Protein AF-A0A0U5CN98-F1 (afdb_monomer_lite)

Structure (mmCIF, N/CA/C/O backbone):
data_AF-A0A0U5CN98-F1
#
_entry.id   AF-A0A0U5CN98-F1
#
loop_
_atom_site.group_PDB
_atom_site.id
_atom_site.type_symbol
_atom_site.label_atom_id
_atom_site.label_alt_id
_atom_site.label_comp_id
_atom_site.label_asym_id
_atom_site.label_entity_id
_atom_site.label_seq_id
_atom_site.pdbx_PDB_ins_code
_atom_site.Cartn_x
_atom_site.Cartn_y
_atom_site.Cartn_z
_atom_site.occupancy
_atom_site.B_iso_or_equiv
_atom_site.auth_seq_id
_atom_site.auth_comp_id
_atom_site.auth_asym_id
_atom_site.auth_atom_id
_atom_site.pdbx_PDB_model_num
ATOM 1 N N . MET A 1 1 ? -34.801 -3.078 7.556 1.00 49.59 1 MET A N 1
ATOM 2 C CA . MET A 1 1 ? -33.554 -2.910 6.780 1.00 49.59 1 MET A CA 1
ATOM 3 C C . MET A 1 1 ? -32.486 -2.471 7.773 1.00 49.59 1 MET A C 1
ATOM 5 O O . MET A 1 1 ? -32.667 -1.414 8.360 1.00 49.59 1 MET A O 1
ATOM 9 N N . LYS A 1 2 ? -31.483 -3.303 8.090 1.00 58.47 2 LYS A N 1
ATOM 10 C CA . LYS A 1 2 ? -30.384 -2.890 8.983 1.00 58.47 2 LYS A CA 1
ATOM 11 C C . LYS A 1 2 ? -29.434 -2.003 8.169 1.00 58.47 2 LYS A C 1
ATOM 13 O O . LYS A 1 2 ? -28.915 -2.453 7.153 1.00 58.47 2 LYS A O 1
ATOM 18 N N . THR A 1 3 ? -29.265 -0.749 8.565 1.00 61.72 3 THR A N 1
ATOM 19 C CA . THR A 1 3 ? -28.301 0.181 7.964 1.00 61.72 3 THR A CA 1
ATOM 20 C C . THR A 1 3 ? -26.891 -0.201 8.413 1.00 61.72 3 THR A C 1
ATOM 22 O O . THR A 1 3 ? -26.679 -0.425 9.602 1.00 61.72 3 THR A O 1
ATOM 25 N N . GLN A 1 4 ? -25.942 -0.280 7.479 1.00 70.44 4 GLN A N 1
ATOM 26 C CA . GLN A 1 4 ? -24.521 -0.483 7.776 1.00 70.44 4 GLN A CA 1
ATOM 27 C C . GLN A 1 4 ? -23.767 0.807 7.439 1.00 70.44 4 GLN A C 1
ATOM 29 O O . GLN A 1 4 ? -23.439 1.022 6.271 1.00 70.44 4 GLN A O 1
ATOM 34 N N . PRO A 1 5 ? -23.584 1.730 8.397 1.00 75.94 5 PRO A N 1
ATOM 35 C CA . PRO A 1 5 ? -22.785 2.922 8.154 1.00 75.94 5 PRO A CA 1
ATOM 36 C C . PRO A 1 5 ? -21.325 2.532 7.886 1.00 75.94 5 PRO A C 1
ATOM 38 O O . PRO A 1 5 ? -20.746 1.712 8.602 1.00 75.94 5 PRO A O 1
ATOM 41 N N . GLY A 1 6 ? -20.753 3.123 6.836 1.00 85.69 6 GLY A N 1
ATOM 42 C CA . GLY A 1 6 ? -19.333 3.035 6.513 1.00 85.69 6 GLY A CA 1
ATOM 43 C C . GLY A 1 6 ? -18.610 4.298 6.968 1.00 85.69 6 GLY A C 1
ATOM 44 O O . GLY A 1 6 ? -19.104 5.404 6.744 1.00 85.69 6 GLY A O 1
ATOM 45 N N . LEU A 1 7 ? -17.457 4.130 7.601 1.00 90.56 7 LEU A N 1
ATOM 46 C CA . LEU A 1 7 ? -16.532 5.202 7.942 1.00 90.56 7 LEU A CA 1
ATOM 47 C C . LEU A 1 7 ? -15.253 5.023 7.127 1.00 90.56 7 LEU A C 1
ATOM 49 O O . LEU A 1 7 ? -14.660 3.944 7.153 1.00 90.56 7 LEU A O 1
ATOM 53 N N . ASP A 1 8 ? -14.832 6.084 6.446 1.00 92.00 8 ASP A N 1
ATOM 54 C CA . ASP A 1 8 ? -13.610 6.082 5.647 1.00 92.00 8 ASP A CA 1
ATOM 55 C C . ASP A 1 8 ? -12.458 6.802 6.365 1.00 92.00 8 ASP A C 1
ATOM 57 O O . ASP A 1 8 ? -12.695 7.777 7.082 1.00 92.00 8 ASP A O 1
ATOM 61 N N . ALA A 1 9 ? -11.231 6.317 6.160 1.00 91.31 9 ALA A N 1
ATOM 62 C CA . ALA A 1 9 ? -9.977 6.943 6.591 1.00 91.31 9 ALA A CA 1
ATOM 63 C C . ALA A 1 9 ? -9.916 7.318 8.090 1.00 91.31 9 ALA A C 1
ATOM 65 O O . ALA A 1 9 ? -9.518 8.425 8.462 1.00 91.31 9 ALA A O 1
ATOM 66 N N . LEU A 1 10 ? -10.295 6.394 8.984 1.00 92.25 10 LEU A N 1
ATOM 67 C CA . LEU A 1 10 ? -10.318 6.647 10.434 1.00 92.25 10 LEU A CA 1
ATOM 68 C C . LEU A 1 10 ? -8.954 7.103 10.994 1.00 92.25 10 LEU A C 1
ATOM 70 O O . LEU A 1 10 ? -8.916 7.871 11.960 1.00 92.25 10 LEU A O 1
ATOM 74 N N . ASP A 1 11 ? -7.838 6.662 10.413 1.00 89.56 11 ASP A N 1
ATOM 75 C CA . ASP A 1 11 ? -6.499 7.079 10.834 1.00 89.56 11 ASP A CA 1
ATOM 76 C C . ASP A 1 11 ? -6.243 8.584 10.669 1.00 89.56 11 ASP A C 1
ATOM 78 O O . ASP A 1 11 ? -5.457 9.135 11.443 1.00 89.56 11 ASP A O 1
ATOM 82 N N . GLU A 1 12 ? -6.947 9.263 9.757 1.00 88.50 12 GLU A N 1
ATOM 83 C CA . GLU A 1 12 ? -6.854 10.717 9.551 1.00 88.50 12 GLU A CA 1
ATOM 84 C C . GLU A 1 12 ? -7.570 11.525 10.646 1.00 88.50 12 GLU A C 1
ATOM 86 O O . GLU A 1 12 ? -7.397 12.743 10.759 1.00 88.50 12 GLU A O 1
ATOM 91 N N . CYS A 1 13 ? -8.356 10.859 11.499 1.00 86.88 13 CYS A N 1
ATOM 92 C CA . CYS A 1 13 ? -8.981 11.500 12.645 1.00 86.88 13 CYS A CA 1
ATOM 93 C C . CYS A 1 13 ? -7.909 11.991 13.630 1.00 86.88 13 CYS A C 1
ATOM 95 O O . CYS A 1 13 ? -7.049 11.235 14.092 1.00 86.88 13 CYS A O 1
ATOM 97 N N . GLN A 1 14 ? -7.979 13.278 13.976 1.00 80.88 14 GLN A N 1
ATOM 98 C CA . GLN A 1 14 ? -6.967 13.942 14.791 1.00 80.88 14 GLN A CA 1
ATOM 99 C C . GLN A 1 14 ? -6.757 13.240 16.141 1.00 80.88 14 GLN A C 1
ATOM 101 O O . GLN A 1 14 ? -7.694 12.918 16.876 1.00 80.88 14 GLN A O 1
ATOM 106 N N . THR A 1 15 ? -5.491 13.077 16.513 1.00 79.62 15 THR A N 1
ATOM 107 C CA . THR A 1 15 ? -5.090 12.565 17.831 1.00 79.62 15 THR A CA 1
ATOM 108 C C . THR A 1 15 ? -5.096 13.646 18.905 1.00 79.62 15 THR A C 1
ATOM 110 O O . THR A 1 15 ? -5.115 13.335 20.100 1.00 79.62 15 THR A O 1
ATOM 113 N N . ALA A 1 16 ? -5.136 14.918 18.492 1.00 78.25 16 ALA A N 1
ATOM 114 C CA . ALA A 1 16 ? -5.229 16.058 19.387 1.00 78.25 16 ALA A CA 1
ATOM 115 C C . ALA A 1 16 ? -6.401 15.873 20.360 1.00 78.25 16 ALA A C 1
ATOM 117 O O . ALA A 1 16 ? -7.518 15.509 19.976 1.00 78.25 16 ALA A O 1
ATOM 118 N N . SER A 1 17 ? -6.129 16.101 21.644 1.00 77.69 17 SER A N 1
ATOM 119 C CA . SER A 1 17 ? -7.135 16.056 22.709 1.00 77.69 17 SER A CA 1
ATOM 120 C C . SER A 1 17 ? -7.911 14.733 22.800 1.00 77.69 17 SER A C 1
ATOM 122 O O . SER A 1 17 ? -9.066 14.732 23.236 1.00 77.69 17 SER A O 1
ATOM 124 N N . SER A 1 18 ? -7.299 13.599 22.422 1.00 82.19 18 SER A N 1
ATOM 125 C CA . SER A 1 18 ? -7.907 12.251 22.421 1.00 82.19 18 SER A CA 1
ATOM 126 C C . SER A 1 18 ? -9.153 12.107 21.532 1.00 82.19 18 SER A C 1
ATOM 128 O O . SER A 1 18 ? -9.978 11.222 21.758 1.00 82.19 18 SER A O 1
ATOM 130 N N . THR A 1 19 ? -9.306 12.972 20.524 1.00 87.12 19 TH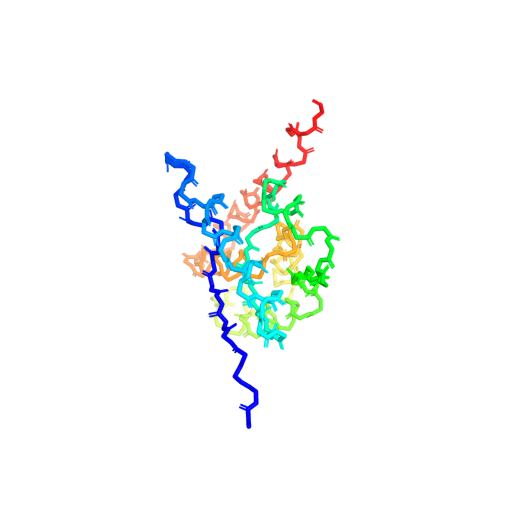R A N 1
ATOM 131 C CA . THR A 1 19 ? -10.510 13.030 19.677 1.00 87.12 19 THR A CA 1
ATOM 132 C C . THR A 1 19 ? -10.796 11.692 18.997 1.00 87.12 19 THR A C 1
ATOM 134 O O . THR A 1 19 ? -11.882 11.146 19.181 1.00 87.12 19 THR A O 1
ATOM 137 N N . ARG A 1 20 ? -9.807 11.104 18.308 1.00 89.62 20 ARG A N 1
ATOM 138 C CA . ARG A 1 20 ? -9.959 9.785 17.674 1.00 89.62 20 ARG A CA 1
ATOM 139 C C . ARG A 1 20 ? -10.323 8.680 18.665 1.00 89.62 20 ARG A C 1
ATOM 141 O O . ARG A 1 20 ? -11.209 7.882 18.390 1.00 89.62 20 ARG A O 1
ATOM 148 N N . THR A 1 21 ? -9.689 8.658 19.837 1.00 88.56 21 THR A N 1
ATOM 149 C CA . THR A 1 21 ? -9.978 7.675 20.893 1.00 88.56 21 THR A CA 1
ATOM 150 C C . THR A 1 21 ? -11.441 7.734 21.319 1.00 88.56 21 THR A C 1
ATOM 152 O O . THR A 1 21 ? -12.106 6.703 21.296 1.00 88.56 21 THR A O 1
ATOM 155 N N . LYS A 1 22 ? -11.944 8.932 21.645 1.00 90.69 22 LYS A N 1
ATOM 156 C CA . LYS A 1 22 ? -13.341 9.144 22.055 1.00 90.69 22 LYS A CA 1
ATOM 157 C C . LYS A 1 22 ? -14.322 8.784 20.945 1.00 90.69 22 LYS A C 1
ATOM 159 O O . LYS A 1 22 ? -15.372 8.213 21.208 1.00 90.69 22 LYS A O 1
ATOM 164 N N . PHE A 1 23 ? -13.972 9.111 19.705 1.00 91.31 23 PHE A N 1
ATOM 165 C CA . PHE A 1 23 ? -14.794 8.785 18.550 1.00 91.31 23 PHE A CA 1
ATOM 166 C C . PHE A 1 23 ? -14.917 7.269 18.339 1.00 91.31 23 PHE A C 1
ATOM 168 O O . PHE A 1 23 ? -16.024 6.773 18.143 1.00 91.31 23 PHE A O 1
ATOM 175 N N . ILE A 1 24 ? -13.809 6.528 18.455 1.00 92.06 24 ILE A N 1
ATOM 176 C CA . ILE A 1 24 ? -13.818 5.059 18.400 1.00 92.06 24 ILE A CA 1
ATOM 177 C C . ILE A 1 24 ? -14.651 4.475 19.552 1.00 92.06 24 ILE A C 1
ATOM 179 O O . ILE A 1 24 ? -15.461 3.584 19.309 1.00 92.06 24 ILE A O 1
ATOM 183 N N . ASP A 1 25 ? -14.515 4.993 20.779 1.00 91.56 25 ASP A N 1
ATOM 184 C CA . ASP A 1 25 ? -15.312 4.532 21.929 1.00 91.56 25 ASP A CA 1
ATOM 185 C C . ASP A 1 25 ? -16.819 4.698 21.700 1.00 91.56 25 ASP A C 1
ATOM 187 O O . ASP A 1 25 ? -17.595 3.772 21.945 1.00 91.56 25 ASP A O 1
ATOM 191 N N . GLU A 1 26 ? -17.249 5.850 21.181 1.00 92.12 26 GLU A N 1
ATOM 192 C CA . GLU A 1 26 ? -18.660 6.080 20.857 1.00 92.12 26 GLU A CA 1
ATOM 193 C C . GLU A 1 26 ? -19.152 5.176 19.723 1.00 92.12 26 GLU A C 1
ATOM 195 O O . GLU A 1 26 ? -20.272 4.666 19.780 1.00 92.12 26 GLU A O 1
ATOM 200 N N . LEU A 1 27 ? -18.314 4.920 18.717 1.00 91.69 27 LEU A N 1
ATOM 201 C CA . LEU A 1 27 ? -18.637 4.035 17.599 1.00 91.69 27 LEU A CA 1
ATOM 202 C C . LEU A 1 27 ? -18.854 2.586 18.074 1.00 91.69 27 LEU A C 1
ATOM 204 O O . LEU A 1 27 ? -19.860 1.967 17.722 1.00 91.69 27 LEU A O 1
ATOM 208 N N . LEU A 1 28 ? -17.981 2.077 18.946 1.00 90.56 28 LEU A N 1
ATOM 209 C CA . LEU A 1 28 ? -18.118 0.749 19.560 1.00 90.56 28 LEU A CA 1
ATOM 210 C C . LEU A 1 28 ? -19.304 0.677 20.542 1.00 90.56 28 LEU A C 1
ATOM 212 O O . LEU A 1 28 ? -20.024 -0.325 20.600 1.00 90.56 28 LEU A O 1
ATOM 216 N N . SER A 1 29 ? -19.565 1.758 21.282 1.00 91.75 29 SER A N 1
ATOM 217 C CA . SER A 1 29 ? -20.742 1.891 22.151 1.00 91.75 29 SER A CA 1
ATOM 218 C C . SER A 1 29 ? -22.048 1.862 21.351 1.00 91.75 29 SER A C 1
ATOM 220 O O . SER A 1 29 ? -23.015 1.206 21.742 1.00 91.75 29 SER A O 1
ATOM 222 N N . LEU A 1 30 ? -22.101 2.537 20.199 1.00 89.75 30 LEU A N 1
ATOM 223 C CA . LEU A 1 30 ? -23.237 2.476 19.275 1.00 89.75 30 LEU A CA 1
ATOM 224 C C . LEU A 1 30 ? -23.438 1.065 18.715 1.00 89.75 30 LEU A C 1
ATOM 226 O O . LEU A 1 30 ? -24.573 0.584 18.707 1.00 89.75 30 LEU A O 1
ATOM 230 N N . GLN A 1 31 ? -22.355 0.394 18.311 1.00 89.31 31 GLN A N 1
ATOM 231 C CA . GLN A 1 31 ? -22.391 -0.997 17.855 1.00 89.31 31 GLN A CA 1
ATOM 232 C C . GLN A 1 31 ? -23.038 -1.907 18.909 1.00 89.31 31 GLN A C 1
ATOM 234 O O . GLN A 1 31 ? -23.982 -2.636 18.609 1.00 89.31 31 GLN A O 1
ATOM 239 N N . SER A 1 32 ? -22.581 -1.787 20.158 1.00 89.25 32 SER A N 1
ATOM 240 C CA . SER A 1 32 ? -23.010 -2.624 21.284 1.00 89.25 32 SER A CA 1
ATOM 241 C C . SER A 1 32 ? -24.452 -2.351 21.720 1.00 89.25 32 SER A C 1
ATOM 243 O O . SER A 1 32 ? -25.195 -3.280 22.026 1.00 89.25 32 SER A O 1
ATOM 245 N N . ARG A 1 33 ? -24.876 -1.079 21.748 1.00 91.75 33 ARG A N 1
ATOM 246 C CA . ARG A 1 33 ? -26.232 -0.688 22.179 1.00 91.75 33 ARG A CA 1
ATOM 247 C C . ARG A 1 33 ? -27.316 -1.046 21.169 1.00 91.75 33 ARG A C 1
ATOM 249 O O . ARG A 1 33 ? -28.464 -1.242 21.562 1.00 91.75 33 ARG A O 1
ATOM 256 N N . HIS A 1 34 ? -26.975 -1.069 19.882 1.00 88.62 34 HIS A N 1
ATOM 257 C CA . HIS A 1 34 ? -27.961 -1.157 18.805 1.00 88.62 34 HIS A CA 1
ATOM 258 C C . HIS A 1 34 ? -27.804 -2.384 17.902 1.00 88.62 34 HIS A C 1
ATOM 260 O O . HIS A 1 34 ? -28.563 -2.500 16.940 1.00 88.62 34 HIS A O 1
ATOM 266 N N . ASP A 1 35 ? -26.859 -3.287 18.193 1.00 85.06 35 ASP A N 1
ATOM 267 C CA . ASP A 1 35 ? -26.554 -4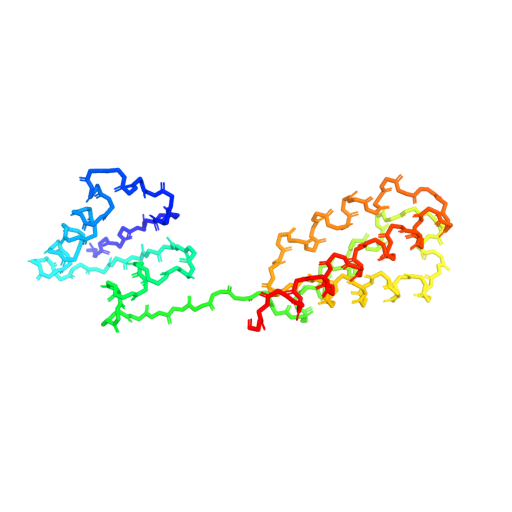.459 17.352 1.00 85.06 35 ASP A CA 1
ATOM 268 C C . ASP A 1 35 ? -26.361 -4.060 15.871 1.00 85.06 35 ASP A C 1
ATOM 270 O O . ASP A 1 35 ? -26.907 -4.653 14.925 1.00 85.06 35 ASP A O 1
ATOM 274 N N . ALA A 1 36 ? -25.647 -2.944 15.695 1.00 86.31 36 ALA A N 1
ATOM 275 C CA . ALA A 1 36 ? -25.348 -2.353 14.403 1.00 86.31 36 ALA A CA 1
ATOM 276 C C . ALA A 1 36 ? -24.085 -2.990 13.814 1.00 86.31 36 ALA A C 1
ATOM 278 O O . ALA A 1 36 ? -23.138 -3.294 14.531 1.00 86.31 36 ALA A O 1
ATOM 279 N N . ASN A 1 37 ? -24.042 -3.133 12.491 1.00 87.81 37 ASN A N 1
ATOM 280 C CA . ASN A 1 37 ? -22.820 -3.518 11.788 1.00 87.81 37 ASN A CA 1
ATOM 281 C C . ASN A 1 37 ? -22.156 -2.252 11.253 1.00 87.81 37 ASN A C 1
ATOM 283 O O . ASN A 1 37 ? -22.807 -1.485 10.544 1.00 87.81 37 ASN A O 1
ATOM 287 N N . ILE A 1 38 ? -20.884 -2.041 11.583 1.00 90.06 38 ILE A N 1
ATOM 288 C CA . ILE A 1 38 ? -20.125 -0.855 11.180 1.00 90.06 38 ILE A CA 1
ATOM 289 C C . ILE A 1 38 ? -18.911 -1.316 10.383 1.00 90.06 38 ILE A C 1
ATOM 291 O O . ILE A 1 38 ? -18.184 -2.203 10.828 1.00 90.06 38 ILE A O 1
ATOM 295 N N . LEU A 1 39 ? -18.705 -0.715 9.213 1.00 93.12 39 LEU A N 1
ATOM 296 C CA . LEU A 1 39 ? -17.507 -0.924 8.408 1.00 93.12 39 LEU A CA 1
ATOM 297 C C . LEU A 1 39 ? -16.600 0.293 8.563 1.00 93.12 39 LEU A C 1
ATOM 299 O O . LEU A 1 39 ? -17.055 1.427 8.424 1.00 93.12 39 LEU A O 1
ATOM 303 N N . VAL A 1 40 ? -15.323 0.054 8.838 1.00 92.69 40 VAL A N 1
ATOM 304 C CA . VAL A 1 40 ? -14.320 1.106 9.003 1.00 92.69 40 VAL A CA 1
ATOM 305 C C . VAL A 1 40 ? -13.134 0.794 8.105 1.00 92.69 40 VAL A C 1
ATOM 307 O O . VAL A 1 40 ? -12.639 -0.333 8.116 1.00 92.69 40 VAL A O 1
ATOM 310 N N . THR A 1 41 ? -12.661 1.787 7.358 1.00 93.75 41 THR A N 1
ATOM 311 C CA . THR A 1 41 ? -11.367 1.731 6.671 1.00 93.75 41 THR A CA 1
ATOM 312 C C . THR A 1 41 ? -10.360 2.611 7.414 1.00 93.75 41 THR A C 1
ATOM 314 O O . THR A 1 41 ? -10.698 3.640 8.006 1.00 93.75 41 THR A O 1
ATOM 317 N N . SER A 1 42 ? -9.109 2.168 7.439 1.00 93.12 42 SER A N 1
ATOM 318 C CA . SER A 1 42 ? -8.003 2.858 8.097 1.00 93.12 42 SER A CA 1
ATOM 319 C C . SER A 1 42 ? -6.691 2.299 7.569 1.00 93.12 42 SER A C 1
ATOM 321 O O . SER A 1 42 ? -6.628 1.132 7.172 1.00 93.12 42 SER A O 1
ATOM 323 N N . ARG A 1 43 ? -5.611 3.076 7.652 1.00 89.38 43 ARG A N 1
ATOM 324 C CA . ARG A 1 43 ? -4.262 2.495 7.658 1.00 89.38 43 ARG A CA 1
ATOM 325 C C . ARG A 1 43 ? -4.086 1.566 8.857 1.00 89.38 43 ARG A C 1
ATOM 327 O O . ARG A 1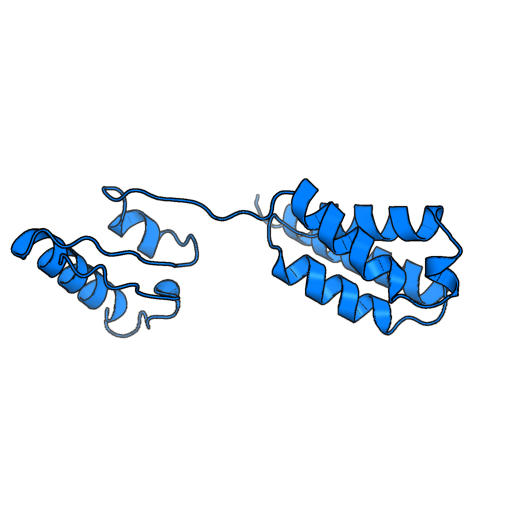 43 ? -4.686 1.778 9.915 1.00 89.38 43 ARG A O 1
ATOM 334 N N . LEU A 1 44 ? -3.223 0.566 8.696 1.00 86.19 44 LEU A N 1
ATOM 335 C CA . LEU A 1 44 ? -2.849 -0.357 9.762 1.00 86.19 44 LEU A CA 1
ATOM 336 C C . LEU A 1 44 ? -1.807 0.298 10.681 1.00 86.19 44 LEU A C 1
ATOM 338 O O . LEU A 1 44 ? -0.606 0.102 10.525 1.00 86.19 44 LEU A O 1
ATOM 342 N N . ILE A 1 45 ? -2.281 1.119 11.614 1.00 87.69 45 ILE A N 1
ATOM 343 C CA . ILE A 1 45 ? -1.475 1.731 12.677 1.00 87.69 45 ILE A CA 1
ATOM 344 C C . ILE A 1 45 ? -1.861 1.127 14.030 1.00 87.69 45 ILE A C 1
ATOM 346 O O . ILE A 1 45 ? -3.031 0.809 14.258 1.00 87.69 45 ILE A O 1
ATOM 350 N N . ASN A 1 46 ? -0.876 0.939 14.915 1.00 85.62 46 ASN A N 1
ATOM 351 C CA . ASN A 1 46 ? -1.045 0.173 16.159 1.00 85.62 46 ASN A CA 1
ATOM 352 C C . ASN A 1 46 ? -2.192 0.696 17.031 1.00 85.62 46 ASN A C 1
ATOM 354 O O . ASN A 1 46 ? -3.003 -0.081 17.521 1.00 85.62 46 ASN A O 1
ATOM 358 N N . ASP A 1 47 ? -2.306 2.013 17.166 1.00 83.56 47 ASP A N 1
ATOM 359 C CA . ASP A 1 47 ? -3.318 2.664 17.999 1.00 83.56 47 ASP A CA 1
ATOM 360 C C . ASP A 1 47 ? -4.765 2.463 17.516 1.00 83.56 47 ASP A C 1
ATOM 362 O O . ASP A 1 47 ? -5.688 2.477 18.330 1.00 83.56 47 ASP A O 1
ATOM 366 N N . VAL A 1 48 ? -4.985 2.268 16.214 1.00 87.62 48 VAL A N 1
ATOM 367 C CA . VAL A 1 48 ? -6.284 1.886 15.651 1.00 87.62 48 VAL A CA 1
ATOM 368 C C . VAL A 1 48 ? -6.461 0.374 15.761 1.00 87.62 48 VAL A C 1
ATOM 370 O O . VAL A 1 48 ? -7.492 -0.082 16.253 1.00 87.62 48 VAL A O 1
ATOM 373 N N . ALA A 1 49 ? -5.453 -0.411 15.373 1.00 87.69 49 ALA A N 1
ATOM 374 C CA . ALA A 1 49 ? -5.519 -1.873 15.381 1.00 87.69 49 ALA A CA 1
ATOM 375 C C . ALA A 1 49 ? -5.818 -2.444 16.779 1.00 87.69 49 ALA A C 1
ATOM 377 O O . ALA A 1 49 ? -6.669 -3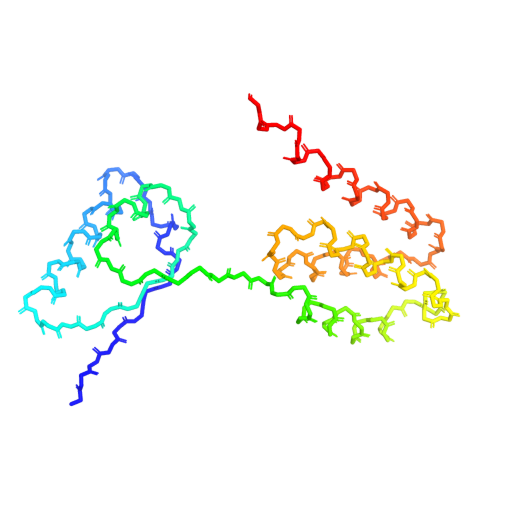.323 16.917 1.00 87.69 49 ALA A O 1
ATOM 378 N N . GLU A 1 50 ? -5.193 -1.898 17.828 1.00 89.19 50 GLU A N 1
ATOM 379 C CA . GLU A 1 50 ? -5.423 -2.287 19.225 1.00 89.19 50 GLU A CA 1
ATOM 380 C C . GLU A 1 50 ? -6.883 -2.112 19.661 1.00 89.19 50 GLU A C 1
ATOM 382 O O . GLU A 1 50 ? -7.401 -2.895 20.455 1.00 89.19 50 GLU A O 1
ATOM 387 N N . ARG A 1 51 ? -7.582 -1.117 19.113 1.00 90.06 51 ARG A N 1
ATOM 388 C CA . ARG A 1 51 ? -8.973 -0.813 19.476 1.00 90.06 51 ARG A CA 1
ATOM 389 C C . ARG A 1 51 ? -9.982 -1.709 18.772 1.00 90.06 51 ARG A C 1
ATOM 391 O O . ARG A 1 51 ? -11.083 -1.887 19.282 1.00 90.06 51 ARG A O 1
ATOM 398 N N . PHE A 1 52 ? -9.597 -2.299 17.644 1.00 90.06 52 PHE A N 1
ATOM 399 C CA . PHE A 1 52 ? -10.433 -3.192 16.843 1.00 90.06 52 PHE A CA 1
ATOM 400 C C . PHE A 1 52 ? -9.986 -4.661 16.917 1.00 90.06 52 PHE A C 1
ATOM 402 O O . PHE A 1 52 ? -10.380 -5.457 16.072 1.00 90.06 52 PHE A O 1
ATOM 409 N N . GLN A 1 53 ? -9.228 -5.063 17.945 1.00 88.50 53 GLN A N 1
ATOM 410 C CA . GLN A 1 53 ? -8.756 -6.451 18.121 1.00 88.50 53 GLN A CA 1
ATOM 411 C C . GLN A 1 53 ? -9.879 -7.500 18.157 1.00 88.50 53 GLN A C 1
ATOM 413 O O . GLN A 1 53 ? -9.659 -8.655 17.806 1.00 88.50 53 GLN A O 1
ATOM 418 N N . GLN A 1 54 ? -11.074 -7.110 18.603 1.00 87.75 54 GLN A N 1
ATOM 419 C CA . GLN A 1 54 ? -12.248 -7.986 18.657 1.00 87.75 54 GLN A CA 1
ATOM 420 C C . GLN A 1 54 ? -13.088 -7.946 17.370 1.00 87.75 54 GLN A C 1
ATOM 422 O O . GLN A 1 54 ? -14.025 -8.731 17.227 1.00 87.75 54 GLN A O 1
ATOM 427 N N . ALA A 1 55 ? -12.785 -7.033 16.445 1.00 89.81 55 ALA A N 1
ATOM 428 C CA . ALA A 1 55 ? -13.493 -6.899 15.182 1.00 89.81 55 ALA A CA 1
ATOM 429 C C . ALA A 1 55 ? -12.910 -7.835 14.115 1.00 89.81 55 ALA A C 1
ATOM 431 O O . ALA A 1 55 ? -11.771 -8.295 14.195 1.00 89.81 55 ALA A O 1
ATOM 432 N N . THR A 1 56 ? -13.688 -8.091 13.064 1.00 91.50 56 THR A N 1
ATOM 433 C CA . THR A 1 56 ? -13.164 -8.735 11.859 1.00 91.50 56 THR A CA 1
ATOM 434 C C . THR A 1 56 ? -12.266 -7.752 11.115 1.00 91.50 56 THR A C 1
ATOM 436 O O . THR A 1 56 ? -12.738 -6.729 10.624 1.00 91.50 56 THR A O 1
ATOM 439 N N . LEU A 1 57 ? -10.978 -8.076 11.023 1.00 91.62 57 LEU A N 1
ATOM 440 C CA . LEU A 1 57 ? -9.991 -7.290 10.291 1.00 91.62 57 LEU A CA 1
ATOM 441 C C . LEU A 1 57 ? -9.757 -7.904 8.909 1.00 91.62 57 LEU A C 1
ATOM 443 O O . LEU A 1 57 ? -9.503 -9.102 8.791 1.00 91.62 57 LEU A O 1
ATOM 447 N N . LEU A 1 58 ? -9.826 -7.070 7.874 1.00 91.94 58 LEU A N 1
ATOM 448 C CA . LEU A 1 58 ? -9.469 -7.430 6.506 1.00 91.94 58 LEU A CA 1
ATOM 449 C C . LEU A 1 58 ? -8.363 -6.493 6.036 1.00 91.94 58 LEU A C 1
ATOM 451 O O . LEU A 1 58 ? -8.600 -5.308 5.808 1.00 91.94 58 LEU A O 1
ATOM 455 N N . GLU A 1 59 ? -7.156 -7.028 5.891 1.00 89.06 59 GLU A N 1
ATOM 456 C CA . GLU A 1 59 ? -6.062 -6.277 5.293 1.00 89.06 59 GLU A CA 1
ATOM 457 C C . GLU A 1 59 ? -6.228 -6.243 3.769 1.00 89.06 59 GLU A C 1
ATOM 459 O O . GLU A 1 59 ? -6.335 -7.283 3.117 1.00 89.06 59 GLU A O 1
ATOM 464 N N . ILE A 1 60 ? -6.250 -5.039 3.197 1.00 87.81 60 ILE A N 1
ATOM 465 C CA . ILE A 1 60 ? -6.343 -4.838 1.751 1.00 87.81 60 ILE A CA 1
ATOM 466 C C . ILE A 1 60 ? -4.928 -4.647 1.212 1.00 87.81 60 ILE A C 1
ATOM 468 O O . ILE A 1 60 ? -4.287 -3.629 1.470 1.00 87.81 60 ILE A O 1
ATOM 472 N N . ARG A 1 61 ? -4.452 -5.625 0.441 1.00 88.50 61 ARG A N 1
ATOM 473 C CA . ARG A 1 61 ? -3.155 -5.592 -0.242 1.00 88.50 61 ARG A CA 1
ATOM 474 C C . ARG A 1 61 ? -3.357 -5.699 -1.745 1.00 88.50 61 ARG A C 1
ATOM 476 O O . ARG A 1 61 ? -4.223 -6.437 -2.208 1.00 88.50 61 ARG A O 1
ATOM 483 N N . ALA A 1 62 ? -2.543 -4.977 -2.506 1.00 89.00 62 ALA A N 1
ATOM 484 C CA . ALA A 1 62 ? -2.494 -5.147 -3.948 1.00 89.00 62 ALA A CA 1
ATOM 485 C C . ALA A 1 62 ? -1.859 -6.503 -4.274 1.00 89.00 62 ALA A C 1
ATOM 487 O O . ALA A 1 62 ? -0.698 -6.746 -3.941 1.00 89.00 62 ALA A O 1
ATOM 488 N N . ASN A 1 63 ? -2.623 -7.378 -4.923 1.00 90.06 63 ASN A N 1
ATOM 489 C CA . ASN A 1 63 ? -2.116 -8.645 -5.430 1.00 90.06 63 ASN A CA 1
ATOM 490 C C . ASN A 1 63 ? -1.147 -8.374 -6.601 1.00 90.06 63 ASN A C 1
ATOM 492 O O . ASN A 1 63 ? -1.533 -7.665 -7.536 1.00 90.06 63 ASN A O 1
ATOM 496 N N . PRO A 1 64 ? 0.079 -8.934 -6.599 1.00 89.38 64 PRO A N 1
ATOM 497 C CA . PRO A 1 64 ? 1.021 -8.792 -7.708 1.00 89.38 64 PRO A CA 1
ATOM 498 C C . PRO A 1 64 ? 0.434 -9.141 -9.080 1.00 89.38 64 PRO A C 1
ATOM 500 O O . PRO A 1 64 ? 0.794 -8.511 -10.072 1.00 89.38 64 PRO A O 1
ATOM 503 N N . GLU A 1 65 ? -0.487 -10.106 -9.148 1.00 91.06 65 GLU A N 1
ATOM 504 C CA . GLU A 1 65 ? -1.160 -10.481 -10.397 1.00 91.06 65 GLU A CA 1
ATOM 505 C C . GLU A 1 65 ? -2.061 -9.353 -10.922 1.00 91.06 65 GLU A C 1
ATOM 507 O O . GLU A 1 65 ? -1.937 -8.951 -12.082 1.00 91.06 65 GLU A O 1
ATOM 512 N N . ASP A 1 66 ? -2.895 -8.773 -10.053 1.00 90.19 66 ASP A N 1
ATOM 513 C CA . ASP A 1 66 ? -3.778 -7.652 -10.400 1.00 90.19 66 ASP A CA 1
ATOM 514 C C . ASP A 1 66 ? -2.966 -6.424 -10.830 1.00 90.19 66 ASP A C 1
ATOM 516 O O . ASP A 1 66 ? -3.299 -5.737 -11.803 1.00 90.19 66 ASP A O 1
ATOM 520 N N . VAL A 1 67 ? -1.844 -6.169 -10.147 1.00 92.75 67 VAL A N 1
ATOM 521 C CA . VAL A 1 67 ? -0.907 -5.115 -10.547 1.00 92.75 67 VAL A CA 1
ATOM 522 C C . VAL A 1 67 ? -0.270 -5.452 -11.898 1.00 92.75 67 VAL A C 1
ATOM 524 O O . VAL A 1 67 ? -0.157 -4.576 -12.750 1.00 92.75 67 VAL A O 1
ATOM 527 N N . GLY A 1 68 ? 0.095 -6.708 -12.151 1.00 92.38 68 GLY A N 1
ATOM 528 C CA . GLY A 1 68 ? 0.618 -7.152 -13.443 1.00 92.38 68 GLY A CA 1
ATOM 529 C C . GLY A 1 68 ? -0.336 -6.845 -14.601 1.00 92.38 68 GLY A C 1
ATOM 530 O O . GLY A 1 68 ? 0.096 -6.307 -15.626 1.00 92.38 68 GLY A O 1
ATOM 531 N N . VAL A 1 69 ? -1.636 -7.097 -14.416 1.00 92.75 69 VAL A N 1
ATOM 532 C CA . VAL A 1 69 ? -2.685 -6.742 -15.389 1.00 92.75 69 VAL A CA 1
ATOM 533 C C . VAL A 1 69 ? -2.749 -5.228 -15.598 1.00 92.75 69 VAL A C 1
ATOM 535 O O . VAL A 1 69 ? -2.747 -4.762 -16.742 1.00 92.75 69 VAL A O 1
ATOM 538 N N . PHE A 1 70 ? -2.740 -4.447 -14.513 1.00 93.00 70 PHE A N 1
ATOM 539 C CA . PHE A 1 70 ? -2.696 -2.985 -14.584 1.00 93.00 70 PHE A CA 1
ATOM 540 C C . PHE A 1 70 ? -1.469 -2.488 -15.366 1.00 93.00 70 PHE A C 1
ATOM 542 O O . PHE A 1 70 ? -1.594 -1.649 -16.259 1.00 93.00 70 PHE A O 1
ATOM 549 N N . LEU A 1 71 ? -0.280 -3.020 -15.085 1.00 93.75 71 LEU A N 1
ATOM 550 C CA . LEU A 1 71 ? 0.957 -2.610 -15.746 1.00 93.75 71 LEU A CA 1
ATOM 551 C C . LEU A 1 71 ? 0.952 -2.979 -17.229 1.00 93.75 71 LEU A C 1
ATOM 553 O O . LEU A 1 71 ? 1.332 -2.155 -18.060 1.00 93.75 71 LEU A O 1
ATOM 557 N N . ALA A 1 72 ? 0.477 -4.178 -17.578 1.00 92.12 72 ALA A N 1
ATOM 558 C CA . ALA A 1 72 ? 0.347 -4.613 -18.965 1.00 92.12 72 ALA A CA 1
ATOM 559 C C . ALA A 1 72 ? -0.573 -3.686 -19.774 1.00 92.12 72 ALA A C 1
ATOM 561 O O . ALA A 1 72 ? -0.208 -3.285 -20.880 1.00 92.12 72 ALA A O 1
ATOM 562 N N . ALA A 1 73 ? -1.715 -3.283 -19.205 1.00 92.19 73 ALA A N 1
ATOM 563 C CA . ALA A 1 73 ? -2.627 -2.336 -19.844 1.00 92.19 73 ALA A CA 1
ATOM 564 C C . ALA A 1 73 ? -1.968 -0.963 -20.087 1.00 92.19 73 ALA A C 1
ATOM 566 O O . ALA A 1 73 ? -2.164 -0.360 -21.141 1.00 92.19 73 ALA A O 1
ATOM 567 N N . ASN A 1 74 ? -1.132 -0.493 -19.155 1.00 92.56 74 ASN A N 1
ATOM 568 C CA . ASN A 1 74 ? -0.452 0.800 -19.273 1.00 92.56 74 ASN A CA 1
ATOM 569 C C . ASN A 1 74 ? 0.756 0.786 -20.223 1.00 92.56 74 ASN A C 1
ATOM 571 O O . ASN A 1 74 ? 1.101 1.829 -20.779 1.00 92.56 74 ASN A O 1
ATOM 575 N N . MET A 1 75 ? 1.371 -0.371 -20.501 1.00 91.81 75 MET A N 1
ATOM 576 C CA . MET A 1 75 ? 2.469 -0.446 -21.480 1.00 91.81 75 MET A CA 1
ATOM 577 C C . MET A 1 75 ? 2.042 0.033 -22.875 1.00 91.81 75 MET A C 1
ATOM 579 O O . MET A 1 75 ? 2.866 0.566 -23.619 1.00 91.81 75 MET A O 1
ATOM 583 N N . ALA A 1 76 ? 0.761 -0.107 -23.231 1.00 86.94 76 ALA A N 1
ATOM 584 C CA . ALA A 1 76 ? 0.226 0.361 -24.508 1.00 86.94 76 ALA A CA 1
ATOM 585 C C . ALA A 1 76 ? 0.220 1.897 -24.648 1.00 86.94 76 ALA A C 1
ATOM 587 O O . ALA A 1 76 ? 0.278 2.395 -25.774 1.00 86.94 76 ALA A O 1
ATOM 588 N N . ASN A 1 77 ? 0.196 2.630 -23.53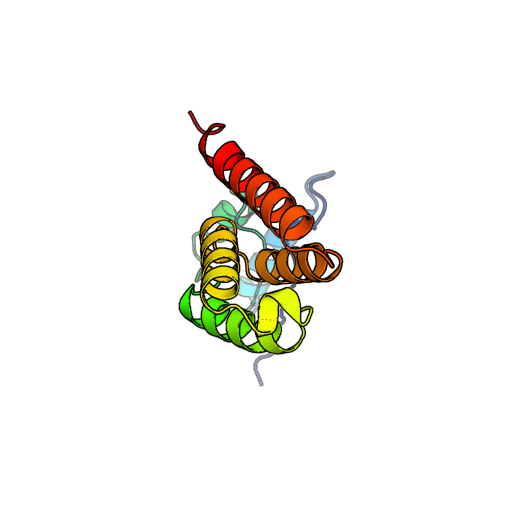0 1.00 87.56 77 ASN A N 1
ATOM 589 C CA . ASN A 1 77 ? 0.162 4.096 -23.490 1.00 87.56 77 ASN A CA 1
ATOM 590 C C . ASN A 1 77 ? 1.563 4.725 -23.425 1.00 87.56 77 ASN A C 1
ATOM 592 O O . ASN A 1 77 ? 1.722 5.919 -23.670 1.00 87.56 77 ASN A O 1
ATOM 596 N N . MET A 1 78 ? 2.593 3.918 -23.158 1.00 88.25 78 MET A N 1
ATOM 597 C CA . MET A 1 78 ? 3.976 4.377 -23.051 1.00 88.25 78 MET A CA 1
ATOM 598 C C . MET A 1 78 ? 4.551 4.885 -24.389 1.00 88.25 78 MET A C 1
ATOM 600 O O . MET A 1 78 ? 4.061 4.536 -25.472 1.00 88.25 78 MET A O 1
ATOM 604 N N . PRO A 1 79 ? 5.658 5.655 -24.366 1.00 88.06 79 PRO A N 1
ATOM 605 C CA . PRO A 1 79 ? 6.352 6.080 -25.578 1.00 88.06 79 PRO A CA 1
ATOM 606 C C . PRO A 1 79 ? 6.725 4.913 -26.508 1.00 88.06 79 PRO A C 1
ATOM 608 O O . PRO A 1 79 ? 6.987 3.787 -26.079 1.00 88.06 79 PRO A O 1
ATOM 611 N N . ALA A 1 80 ? 6.817 5.187 -27.815 1.00 88.56 80 ALA A N 1
ATOM 612 C CA . ALA A 1 80 ? 7.097 4.163 -28.831 1.00 88.56 80 ALA A CA 1
ATOM 613 C C . ALA A 1 80 ? 8.407 3.386 -28.588 1.00 88.56 80 ALA A C 1
ATOM 615 O O . ALA A 1 80 ? 8.513 2.225 -28.976 1.00 88.56 80 ALA A O 1
ATOM 616 N N . SER A 1 81 ? 9.392 4.013 -27.939 1.00 84.50 81 SER A N 1
ATOM 617 C CA . SER A 1 81 ? 10.658 3.393 -27.531 1.00 84.50 81 SER A CA 1
ATOM 618 C C . SER A 1 81 ? 10.474 2.256 -26.518 1.00 84.50 81 SER A C 1
ATOM 620 O O . SER A 1 81 ? 11.226 1.287 -26.561 1.00 84.50 81 SER A O 1
ATOM 622 N N . VAL A 1 82 ? 9.462 2.351 -25.653 1.00 88.75 82 VAL A N 1
ATOM 623 C CA . VAL A 1 82 ? 9.091 1.331 -24.660 1.00 88.75 82 VAL A CA 1
ATOM 624 C C . VAL A 1 82 ? 8.171 0.292 -25.285 1.00 88.75 82 VAL A C 1
ATOM 626 O O . VAL A 1 82 ? 8.448 -0.903 -25.235 1.00 88.75 82 VAL A O 1
ATOM 629 N N . ARG A 1 83 ? 7.114 0.739 -25.973 1.00 89.44 83 ARG A N 1
ATOM 630 C CA . ARG A 1 83 ? 6.129 -0.149 -26.614 1.00 89.44 83 ARG A CA 1
ATOM 631 C C . ARG A 1 83 ? 6.736 -1.152 -27.593 1.00 89.44 83 ARG A C 1
ATOM 633 O O . ARG A 1 83 ? 6.203 -2.239 -27.762 1.00 89.44 83 ARG A O 1
ATOM 640 N N . ARG A 1 84 ? 7.828 -0.784 -28.268 1.00 90.50 84 ARG A N 1
ATOM 641 C CA . ARG A 1 84 ? 8.519 -1.646 -29.245 1.00 90.50 84 ARG A CA 1
ATOM 642 C C . ARG A 1 84 ? 9.566 -2.571 -28.621 1.00 90.50 84 ARG A C 1
ATOM 644 O O . ARG A 1 84 ? 10.151 -3.370 -29.341 1.00 90.50 84 ARG A O 1
ATOM 651 N N . SER A 1 85 ? 9.843 -2.439 -27.325 1.00 90.94 85 SER A N 1
ATOM 652 C CA . SER A 1 85 ? 10.876 -3.203 -26.630 1.00 90.94 85 SER 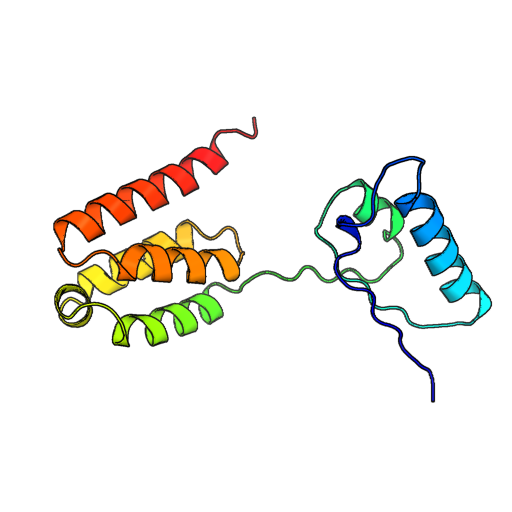A CA 1
ATOM 653 C C . SER A 1 85 ? 10.257 -4.001 -25.488 1.00 90.94 85 SER A C 1
ATOM 655 O O . SER A 1 85 ? 10.099 -3.499 -24.379 1.00 90.94 85 SER A O 1
ATOM 657 N N . GLU A 1 86 ? 9.933 -5.260 -25.767 1.00 92.00 86 GLU A N 1
ATOM 658 C CA . GLU A 1 86 ? 9.458 -6.219 -24.762 1.00 92.00 86 GLU A CA 1
ATOM 659 C C . GLU A 1 86 ? 10.422 -6.339 -23.560 1.00 92.00 86 GLU A C 1
ATOM 661 O O . GLU A 1 86 ? 9.960 -6.154 -22.435 1.00 92.00 86 GLU A O 1
ATOM 666 N N . PRO A 1 87 ? 11.761 -6.427 -23.740 1.00 91.81 87 PRO A N 1
ATOM 667 C CA . PRO A 1 87 ? 12.688 -6.439 -22.604 1.00 91.81 87 PRO A CA 1
ATOM 668 C C . PRO A 1 87 ? 12.609 -5.191 -21.713 1.00 91.81 87 PRO A C 1
ATOM 670 O O . PRO A 1 87 ? 12.803 -5.274 -20.500 1.00 91.81 87 PRO A O 1
ATOM 673 N N . LEU A 1 88 ? 12.341 -4.015 -22.296 1.00 89.19 88 LEU A N 1
ATOM 674 C CA . LEU A 1 88 ? 12.199 -2.775 -21.530 1.00 89.19 88 LEU A CA 1
ATOM 675 C C . LEU A 1 88 ? 10.866 -2.736 -20.776 1.00 89.19 88 LEU A C 1
ATOM 677 O O . LEU A 1 88 ? 10.839 -2.277 -19.639 1.00 89.19 88 LEU A O 1
ATOM 681 N N . GLN A 1 89 ? 9.785 -3.239 -21.375 1.00 92.81 89 GLN A N 1
ATOM 682 C CA . GLN A 1 89 ? 8.496 -3.369 -20.691 1.00 92.81 89 GLN A CA 1
ATOM 683 C C . GLN A 1 89 ? 8.591 -4.313 -19.498 1.00 92.81 89 GLN A C 1
ATOM 685 O O . GLN A 1 89 ? 8.112 -3.974 -18.420 1.00 92.81 89 GLN A O 1
ATOM 690 N N . ASP A 1 90 ? 9.243 -5.460 -19.666 1.00 93.38 90 ASP A N 1
ATOM 691 C CA . ASP A 1 90 ? 9.412 -6.423 -18.580 1.00 93.38 90 ASP A CA 1
ATOM 692 C C . ASP A 1 90 ? 10.291 -5.855 -17.467 1.00 93.38 90 ASP A C 1
ATOM 694 O O . ASP A 1 90 ? 9.947 -5.971 -16.295 1.00 93.38 90 ASP A O 1
ATOM 698 N N . SER A 1 91 ? 11.352 -5.123 -17.822 1.00 90.81 91 SER A N 1
ATOM 699 C CA . SER A 1 91 ? 12.177 -4.409 -16.837 1.00 90.81 91 SER A CA 1
ATOM 700 C C . SER A 1 91 ? 11.361 -3.389 -16.031 1.00 90.81 91 SER A C 1
ATOM 702 O O . SER A 1 91 ? 11.520 -3.305 -14.816 1.00 90.81 91 SER A O 1
ATOM 704 N N . ILE A 1 92 ? 10.465 -2.633 -16.682 1.00 91.38 92 ILE A N 1
ATOM 705 C CA . ILE A 1 92 ? 9.576 -1.673 -16.008 1.00 91.38 92 ILE A CA 1
ATOM 706 C C . ILE A 1 92 ? 8.600 -2.400 -15.080 1.00 91.38 92 ILE A C 1
ATOM 708 O O . ILE A 1 92 ? 8.459 -2.010 -13.922 1.00 91.38 92 ILE A O 1
ATOM 712 N N . LYS A 1 93 ? 7.937 -3.456 -15.570 1.00 93.19 93 LYS A N 1
ATOM 713 C CA . LYS A 1 93 ? 6.963 -4.223 -14.781 1.00 93.19 93 LYS A CA 1
ATOM 714 C C . LYS A 1 93 ? 7.608 -4.801 -13.528 1.00 93.19 93 LYS A C 1
ATOM 716 O O . LYS A 1 93 ? 7.076 -4.608 -12.441 1.00 93.19 93 LYS A O 1
ATOM 721 N N . THR A 1 94 ? 8.760 -5.453 -13.680 1.00 91.81 94 THR A N 1
ATOM 722 C CA . THR A 1 94 ? 9.512 -6.044 -12.570 1.00 91.81 94 THR A CA 1
ATOM 723 C C . THR A 1 94 ? 9.950 -4.977 -11.575 1.00 91.81 94 THR A C 1
ATOM 725 O O . THR A 1 94 ? 9.653 -5.103 -10.393 1.00 91.81 94 THR A O 1
ATOM 728 N N . ALA A 1 95 ? 10.558 -3.882 -12.044 1.00 90.44 95 ALA A N 1
ATOM 729 C CA . ALA A 1 95 ? 11.008 -2.810 -11.158 1.00 90.44 95 ALA A CA 1
ATOM 730 C C . ALA A 1 95 ? 9.853 -2.178 -10.366 1.00 90.44 95 ALA A C 1
ATOM 732 O O . ALA A 1 95 ? 10.023 -1.845 -9.197 1.00 90.44 95 ALA A O 1
ATOM 733 N N . ILE A 1 96 ? 8.675 -2.018 -10.980 1.00 91.12 96 ILE A N 1
ATOM 734 C CA . ILE A 1 96 ? 7.495 -1.509 -10.278 1.00 91.12 96 ILE A CA 1
ATOM 735 C C . ILE A 1 96 ? 6.971 -2.548 -9.285 1.00 91.12 96 ILE A C 1
ATOM 737 O O . ILE A 1 96 ? 6.752 -2.191 -8.135 1.00 91.12 96 ILE A O 1
ATOM 741 N N . LEU A 1 97 ? 6.802 -3.813 -9.682 1.00 90.75 97 LEU A N 1
ATOM 742 C CA . LEU A 1 97 ? 6.318 -4.877 -8.791 1.00 90.75 97 LEU A CA 1
ATOM 743 C C . LEU A 1 97 ? 7.202 -5.051 -7.550 1.00 90.75 97 LEU A C 1
ATOM 745 O O . LEU A 1 97 ? 6.680 -5.246 -6.459 1.00 90.75 97 LEU A O 1
ATOM 749 N N . GLU A 1 98 ? 8.520 -4.937 -7.703 1.00 88.25 98 GLU A N 1
ATOM 750 C CA . GLU A 1 98 ? 9.473 -4.988 -6.588 1.00 88.25 98 GLU A CA 1
ATOM 751 C C . GLU A 1 98 ? 9.408 -3.743 -5.694 1.00 88.25 98 GLU A C 1
ATOM 753 O O . GLU A 1 98 ? 9.677 -3.819 -4.497 1.00 88.25 98 GLU A O 1
ATOM 758 N N . ALA A 1 99 ? 9.072 -2.585 -6.265 1.00 87.00 99 ALA A N 1
ATOM 759 C CA . ALA A 1 99 ? 9.061 -1.315 -5.549 1.00 87.00 99 ALA A CA 1
ATOM 760 C C . ALA A 1 99 ? 7.733 -1.012 -4.842 1.00 87.00 99 ALA A C 1
ATOM 762 O O . ALA A 1 99 ? 7.704 -0.228 -3.887 1.00 87.00 99 ALA A O 1
ATOM 763 N N . ILE A 1 100 ? 6.630 -1.603 -5.304 1.00 84.38 100 ILE A N 1
ATOM 764 C CA . ILE A 1 100 ? 5.327 -1.452 -4.670 1.00 84.38 100 ILE A CA 1
ATOM 765 C C . ILE A 1 100 ? 5.218 -2.435 -3.509 1.00 84.38 100 ILE A C 1
ATOM 767 O O . ILE A 1 100 ? 4.984 -3.624 -3.673 1.00 84.38 100 ILE A O 1
ATOM 771 N N . ASP A 1 101 ? 5.382 -1.933 -2.293 1.00 82.81 101 ASP A N 1
ATOM 772 C CA . ASP A 1 101 ? 5.159 -2.716 -1.078 1.00 82.81 101 ASP A CA 1
ATOM 773 C C . ASP A 1 101 ? 3.652 -2.975 -0.881 1.00 82.81 101 ASP A C 1
ATOM 775 O O . ASP A 1 101 ? 2.975 -2.331 -0.084 1.00 82.81 101 ASP A O 1
ATOM 779 N N . SER A 1 102 ? 3.077 -3.846 -1.717 1.00 81.56 102 SER A N 1
ATOM 780 C CA . SER A 1 102 ? 1.648 -4.198 -1.747 1.00 81.56 102 SER A CA 1
ATOM 781 C C . SER A 1 102 ? 0.674 -3.018 -1.947 1.00 81.56 102 SER A C 1
ATOM 783 O O . SER A 1 102 ? -0.522 -3.153 -1.687 1.00 81.56 102 SER A O 1
ATOM 785 N N . MET A 1 103 ? 1.146 -1.859 -2.423 1.00 85.38 103 MET A N 1
ATOM 786 C CA . MET A 1 103 ? 0.348 -0.632 -2.554 1.00 85.38 103 MET A CA 1
ATOM 787 C C . MET A 1 103 ? 0.052 -0.295 -4.020 1.00 85.38 103 MET A C 1
ATOM 789 O O . MET A 1 103 ? 0.928 0.157 -4.757 1.00 85.38 103 MET A O 1
ATOM 793 N N . LEU A 1 104 ? -1.209 -0.440 -4.439 1.00 86.62 104 LEU A N 1
ATOM 794 C CA . LEU A 1 104 ? -1.614 -0.234 -5.837 1.00 86.62 104 LEU A CA 1
ATOM 795 C C . LEU A 1 104 ? -1.378 1.204 -6.326 1.00 86.62 104 LEU A C 1
ATOM 797 O O . LEU A 1 104 ? -0.936 1.410 -7.455 1.00 86.62 104 LEU A O 1
ATOM 801 N N . LEU A 1 105 ? -1.636 2.205 -5.475 1.00 88.38 105 LEU A N 1
ATOM 802 C CA . LEU A 1 105 ? -1.450 3.618 -5.830 1.00 88.38 105 LEU A CA 1
ATOM 803 C C . LEU A 1 105 ? -0.011 3.908 -6.275 1.00 88.38 105 LEU A C 1
ATOM 805 O O . LEU A 1 105 ? 0.210 4.702 -7.187 1.00 88.38 105 LEU A O 1
ATOM 809 N N . LEU A 1 106 ? 0.963 3.230 -5.670 1.00 89.31 106 LEU A N 1
ATOM 810 C CA . LEU A 1 106 ? 2.368 3.431 -5.984 1.00 89.31 106 LEU A CA 1
ATOM 811 C C . LEU A 1 106 ? 2.712 2.944 -7.401 1.00 89.31 106 LEU A C 1
ATOM 813 O O . LEU A 1 106 ? 3.482 3.603 -8.094 1.00 89.31 106 LEU A O 1
ATOM 817 N N . ALA A 1 107 ? 2.063 1.876 -7.880 1.00 91.44 107 ALA A N 1
ATOM 818 C CA . ALA A 1 107 ? 2.224 1.401 -9.255 1.00 91.44 107 ALA A CA 1
ATOM 819 C C . ALA A 1 107 ? 1.778 2.463 -10.266 1.00 91.44 107 ALA A C 1
ATOM 821 O O . ALA A 1 107 ? 2.476 2.729 -11.244 1.00 91.44 107 ALA A O 1
ATOM 822 N N . ARG A 1 108 ? 0.636 3.110 -9.999 1.00 91.19 108 ARG A N 1
ATOM 823 C CA . ARG A 1 108 ? 0.119 4.198 -10.833 1.00 91.19 108 ARG A CA 1
ATOM 824 C C . ARG A 1 108 ? 1.068 5.396 -10.850 1.00 91.19 108 ARG A C 1
ATOM 826 O O . ARG A 1 108 ? 1.416 5.865 -11.927 1.00 91.19 108 ARG A O 1
ATOM 833 N N . LEU A 1 109 ? 1.524 5.847 -9.681 1.00 90.25 109 LEU A N 1
ATOM 834 C CA . LEU A 1 109 ? 2.458 6.975 -9.579 1.00 90.25 109 LEU A CA 1
ATOM 835 C C . LEU A 1 109 ? 3.780 6.697 -10.308 1.00 90.25 109 LEU A C 1
ATOM 837 O O . LEU A 1 109 ? 4.356 7.599 -10.911 1.00 90.25 109 LEU A O 1
ATOM 841 N N . TYR A 1 110 ? 4.267 5.454 -10.274 1.00 90.94 110 TYR A N 1
ATOM 842 C CA . TYR A 1 110 ? 5.472 5.071 -11.006 1.00 90.94 110 TYR A CA 1
ATOM 843 C C . TYR A 1 110 ? 5.255 5.040 -12.513 1.00 90.94 110 TYR A C 1
ATOM 845 O O . TYR A 1 110 ? 6.113 5.528 -13.239 1.00 90.94 110 TYR A O 1
ATOM 853 N N . ILE A 1 111 ? 4.114 4.545 -12.994 1.00 90.75 111 ILE A N 1
ATOM 854 C CA . ILE A 1 111 ? 3.761 4.643 -14.414 1.00 90.75 111 ILE A CA 1
ATOM 855 C C . ILE A 1 111 ? 3.734 6.108 -14.864 1.00 90.75 111 ILE A C 1
ATOM 857 O O . ILE A 1 111 ? 4.455 6.448 -15.796 1.00 90.75 111 ILE A O 1
ATOM 861 N N . GLU A 1 112 ? 3.016 6.980 -14.154 1.00 89.44 112 GLU A N 1
ATOM 862 C CA . GLU A 1 112 ? 2.935 8.415 -14.473 1.00 89.44 112 GLU A CA 1
ATOM 863 C C . GLU A 1 112 ? 4.329 9.075 -14.471 1.00 89.44 112 GLU A C 1
ATOM 865 O O . GLU A 1 112 ? 4.688 9.812 -15.386 1.00 89.44 112 GLU A O 1
ATOM 870 N N . PHE A 1 113 ? 5.182 8.739 -13.498 1.00 87.56 113 PHE A N 1
ATOM 871 C CA . PHE A 1 113 ? 6.562 9.233 -13.443 1.00 87.56 113 PHE A CA 1
ATOM 872 C C . PHE A 1 113 ? 7.425 8.795 -14.643 1.00 87.56 113 PHE A C 1
ATOM 874 O O . PHE A 1 113 ? 8.325 9.536 -15.076 1.00 87.56 113 PHE A O 1
ATOM 881 N N . LEU A 1 114 ? 7.195 7.584 -15.156 1.00 89.19 114 LEU A N 1
ATOM 882 C CA . LEU A 1 114 ? 7.926 7.009 -16.284 1.00 89.19 114 LEU A CA 1
ATOM 883 C C . LEU A 1 114 ? 7.372 7.468 -17.639 1.00 89.19 114 LEU A C 1
ATOM 885 O O . LEU A 1 114 ? 8.155 7.592 -18.580 1.00 89.19 114 LEU A O 1
ATOM 889 N N . GLU A 1 115 ? 6.078 7.776 -17.745 1.00 84.19 115 GLU A N 1
ATOM 890 C CA . GLU A 1 115 ? 5.456 8.297 -18.973 1.00 84.19 115 GLU A CA 1
ATOM 891 C C . GLU A 1 115 ? 6.145 9.576 -19.472 1.00 84.19 115 GLU A C 1
ATOM 893 O O . GLU A 1 115 ? 6.393 9.724 -20.670 1.00 84.19 115 GLU A O 1
ATOM 898 N N . ASP A 1 116 ? 6.596 10.436 -18.555 1.00 81.06 116 ASP A N 1
ATOM 899 C CA . ASP A 1 116 ? 7.349 11.657 -18.869 1.00 81.06 116 ASP A CA 1
ATOM 900 C C . ASP A 1 116 ? 8.753 11.401 -19.467 1.00 81.06 116 ASP A C 1
ATOM 902 O O . ASP A 1 116 ? 9.476 12.334 -19.840 1.00 81.06 116 ASP A O 1
ATOM 906 N N . LYS A 1 117 ? 9.219 10.145 -19.523 1.00 84.81 117 LYS A N 1
ATOM 907 C CA . LYS A 1 117 ? 10.584 9.786 -19.940 1.00 84.81 117 LYS A CA 1
ATOM 908 C C . LYS A 1 117 ? 10.604 9.330 -21.402 1.00 84.81 117 LYS A C 1
ATOM 910 O O . LYS A 1 117 ? 10.417 8.165 -21.735 1.00 84.81 117 LYS A O 1
ATOM 915 N N . MET A 1 118 ? 10.956 10.256 -22.293 1.00 76.69 118 MET A N 1
ATOM 916 C CA . MET A 1 118 ? 10.919 10.033 -23.750 1.00 76.69 118 MET A CA 1
ATOM 917 C C . MET A 1 118 ? 12.097 9.226 -24.323 1.00 76.69 118 MET A C 1
ATOM 919 O O . MET A 1 118 ? 12.015 8.721 -25.445 1.00 76.69 118 MET A O 1
ATOM 923 N N . THR A 1 119 ? 13.209 9.098 -23.588 1.00 79.38 119 THR A N 1
ATOM 924 C CA . THR A 1 119 ? 14.408 8.389 -24.070 1.00 79.38 119 THR A CA 1
ATOM 925 C C . THR A 1 119 ? 14.677 7.117 -23.264 1.00 79.38 119 THR A C 1
ATOM 927 O O . THR A 1 119 ? 14.505 7.127 -22.044 1.00 79.38 119 THR A O 1
ATOM 930 N N . PRO A 1 120 ? 15.193 6.039 -23.890 1.00 76.38 120 PRO A N 1
ATOM 931 C CA . PRO A 1 120 ? 15.561 4.816 -23.172 1.00 76.38 120 PRO A CA 1
ATOM 932 C C . PRO A 1 120 ? 16.556 5.047 -22.027 1.00 76.38 120 PRO A C 1
ATOM 934 O O . PRO A 1 120 ? 16.495 4.369 -21.008 1.00 76.38 120 PRO A O 1
ATOM 937 N N . ARG A 1 121 ? 17.468 6.020 -22.168 1.00 82.75 121 ARG A N 1
ATOM 938 C CA . ARG A 1 121 ? 18.425 6.381 -21.112 1.00 82.75 121 ARG A CA 1
ATOM 939 C C . ARG A 1 121 ? 17.733 7.044 -19.922 1.00 82.75 121 ARG A C 1
ATOM 941 O O . ARG A 1 121 ? 17.999 6.662 -18.791 1.00 82.75 121 ARG A O 1
ATOM 948 N N . ALA A 1 122 ? 16.847 8.011 -20.173 1.00 85.44 122 ALA A N 1
ATOM 949 C CA . ALA A 1 122 ? 16.074 8.653 -19.111 1.00 85.44 122 ALA A CA 1
ATOM 950 C C . ALA A 1 122 ? 15.164 7.646 -18.394 1.00 85.44 122 ALA A C 1
ATOM 952 O O . ALA A 1 122 ? 15.048 7.706 -17.176 1.00 85.44 122 ALA A O 1
ATOM 953 N N . MET A 1 123 ? 14.588 6.698 -19.142 1.00 85.12 123 MET A N 1
ATOM 954 C CA . MET A 1 123 ? 13.793 5.599 -18.597 1.00 85.12 123 MET A CA 1
ATOM 955 C C . MET A 1 123 ? 14.621 4.708 -17.664 1.00 85.12 123 MET A C 1
ATOM 957 O O . MET A 1 123 ? 14.233 4.499 -16.523 1.00 85.12 123 MET A O 1
ATOM 961 N N . ARG A 1 124 ? 15.796 4.238 -18.106 1.00 82.25 124 ARG A N 1
ATOM 962 C CA . ARG A 1 124 ? 16.687 3.414 -17.269 1.00 82.25 124 ARG A CA 1
ATOM 963 C C . ARG A 1 124 ? 17.122 4.140 -15.999 1.00 82.25 124 ARG A C 1
ATOM 965 O O . ARG A 1 124 ? 16.954 3.602 -14.919 1.00 82.25 124 ARG A O 1
ATOM 972 N N . ASN A 1 125 ? 17.558 5.394 -16.115 1.00 87.62 125 ASN A N 1
ATOM 973 C CA . ASN A 1 125 ? 17.936 6.191 -14.946 1.00 87.62 125 ASN A CA 1
ATOM 974 C C . ASN A 1 125 ? 16.767 6.372 -13.958 1.00 87.62 125 ASN A C 1
ATOM 976 O O . ASN A 1 125 ? 16.972 6.396 -12.747 1.00 87.62 125 ASN A O 1
ATOM 980 N N . ALA A 1 126 ? 15.546 6.542 -14.476 1.00 87.75 126 ALA A N 1
ATOM 981 C CA . ALA A 1 126 ? 14.343 6.658 -13.664 1.00 87.75 126 ALA A CA 1
ATOM 982 C C . ALA A 1 126 ? 14.017 5.335 -12.951 1.00 87.75 126 ALA A C 1
ATOM 984 O O . ALA A 1 126 ? 13.686 5.357 -11.770 1.00 87.75 126 ALA A O 1
ATOM 985 N N . LEU A 1 127 ? 14.178 4.195 -13.627 1.00 84.00 127 LEU A N 1
ATOM 986 C CA . LEU A 1 127 ? 14.031 2.866 -13.025 1.00 84.00 127 LEU A CA 1
ATOM 987 C C . LEU A 1 127 ? 15.078 2.610 -11.932 1.00 84.00 127 LEU A C 1
ATOM 989 O O . LEU A 1 127 ? 14.710 2.178 -10.842 1.00 84.00 127 LEU A O 1
ATOM 993 N N . ASP A 1 128 ? 16.344 2.963 -12.168 1.00 85.50 128 ASP A N 1
ATOM 994 C CA . ASP A 1 128 ? 17.418 2.829 -11.172 1.00 85.50 128 ASP A CA 1
ATOM 995 C C . ASP A 1 128 ? 17.148 3.684 -9.917 1.00 85.50 128 ASP A C 1
ATOM 997 O O . ASP A 1 128 ? 17.518 3.332 -8.796 1.00 85.50 128 ASP A O 1
ATOM 1001 N N . GLU A 1 129 ? 16.516 4.850 -10.080 1.00 86.25 129 GLU A N 1
ATOM 1002 C CA . GLU A 1 129 ? 16.065 5.689 -8.965 1.00 86.25 129 GLU A CA 1
ATOM 1003 C C . GLU A 1 129 ? 14.903 5.045 -8.196 1.00 86.25 129 GLU A C 1
ATOM 1005 O O . GLU A 1 129 ? 14.919 5.043 -6.964 1.00 86.25 129 GLU A O 1
ATOM 1010 N N . LEU A 1 130 ? 13.922 4.463 -8.894 1.00 83.31 130 LEU A N 1
ATOM 1011 C CA . LEU A 1 130 ? 12.808 3.747 -8.263 1.00 83.31 130 LEU A CA 1
ATOM 1012 C C . LEU A 1 130 ? 13.299 2.553 -7.441 1.00 83.31 130 LEU A C 1
ATOM 1014 O O . LEU A 1 130 ? 12.928 2.418 -6.275 1.00 83.31 130 LEU A O 1
ATOM 1018 N N . GLN A 1 131 ? 14.187 1.738 -8.012 1.00 79.94 131 GLN A N 1
ATOM 1019 C CA . GLN A 1 131 ? 14.755 0.573 -7.334 1.00 79.94 131 GLN A CA 1
ATOM 1020 C C . GLN A 1 131 ? 15.575 0.968 -6.104 1.00 79.94 131 GLN A C 1
ATOM 1022 O O . GLN A 1 131 ? 15.434 0.350 -5.051 1.00 79.94 131 GLN A O 1
ATOM 1027 N N . ARG A 1 132 ? 16.371 2.044 -6.177 1.00 82.19 132 ARG A N 1
ATOM 1028 C CA . ARG A 1 132 ? 17.093 2.559 -5.001 1.00 82.19 132 ARG A CA 1
ATOM 1029 C C . ARG A 1 132 ? 16.150 3.018 -3.891 1.00 82.19 132 ARG A C 1
ATOM 1031 O O . ARG A 1 132 ? 16.419 2.746 -2.725 1.00 82.19 132 ARG A O 1
ATOM 1038 N N . ARG A 1 133 ? 15.037 3.676 -4.229 1.00 75.69 133 ARG A N 1
ATOM 1039 C CA . ARG A 1 133 ? 14.022 4.090 -3.241 1.00 75.69 133 ARG A CA 1
ATOM 1040 C C . ARG A 1 133 ? 13.307 2.902 -2.608 1.00 75.69 133 ARG A C 1
ATOM 1042 O O . ARG A 1 133 ? 13.013 2.948 -1.418 1.00 75.69 133 ARG A O 1
ATOM 1049 N N . ALA A 1 134 ? 13.044 1.853 -3.382 1.00 71.31 134 ALA A N 1
ATOM 1050 C CA . ALA A 1 134 ? 12.472 0.612 -2.874 1.00 71.31 134 ALA A CA 1
ATOM 1051 C C . ALA A 1 134 ? 13.430 -0.110 -1.914 1.00 71.31 134 ALA A C 1
ATOM 1053 O O . ALA A 1 134 ? 13.034 -0.515 -0.826 1.00 71.31 134 ALA A O 1
ATOM 1054 N N . GLN A 1 135 ? 14.712 -0.199 -2.277 1.00 65.06 135 GLN A N 1
ATOM 1055 C CA . GLN A 1 135 ? 15.747 -0.853 -1.470 1.00 65.06 135 GLN A CA 1
ATOM 1056 C C . GLN A 1 135 ? 16.119 -0.054 -0.213 1.00 65.06 135 GLN A C 1
ATOM 1058 O O . GLN A 1 135 ? 16.404 -0.649 0.822 1.00 65.06 135 GLN A O 1
ATOM 1063 N N . GLY A 1 136 ? 16.073 1.281 -0.267 1.00 59.53 136 GLY A N 1
ATOM 1064 C CA . GLY A 1 136 ? 16.306 2.141 0.898 1.00 59.53 136 GLY A CA 1
ATOM 1065 C C . GLY A 1 136 ? 15.297 1.917 2.029 1.00 59.53 136 GLY A C 1
ATOM 1066 O O . GLY A 1 136 ? 15.663 2.022 3.193 1.00 59.53 136 GLY A O 1
ATOM 1067 N N . LYS A 1 137 ? 14.059 1.515 1.705 1.00 54.34 137 LYS A N 1
ATOM 1068 C CA . LYS A 1 137 ? 13.031 1.174 2.703 1.00 54.34 137 LYS A CA 1
ATOM 1069 C C . LYS A 1 137 ? 13.289 -0.147 3.435 1.00 54.34 137 LYS A C 1
ATOM 1071 O O . LYS A 1 137 ? 12.829 -0.309 4.554 1.00 54.34 137 LYS A O 1
ATOM 1076 N N . LEU A 1 138 ? 14.048 -1.071 2.841 1.00 47.41 138 LEU A N 1
ATOM 1077 C CA . LEU A 1 138 ? 14.422 -2.354 3.458 1.00 47.41 138 LEU A CA 1
ATOM 1078 C C . LEU A 1 138 ? 15.624 -2.237 4.419 1.00 47.41 138 LEU A C 1
ATOM 1080 O O . LEU A 1 138 ? 15.996 -3.223 5.052 1.00 47.41 138 LEU A O 1
ATOM 1084 N N . GLY A 1 139 ? 16.258 -1.060 4.507 1.00 42.06 139 GLY A N 1
ATOM 1085 C CA . GLY A 1 139 ? 17.463 -0.825 5.310 1.00 42.06 139 GLY A CA 1
ATOM 1086 C C . GLY A 1 139 ? 17.254 -0.075 6.630 1.00 42.06 139 GLY A C 1
ATOM 1087 O O . GLY A 1 139 ? 18.203 -0.008 7.408 1.00 42.06 139 GLY A O 1
ATOM 1088 N N . GLU A 1 140 ? 16.065 0.483 6.883 1.00 40.81 140 GLU A N 1
ATOM 1089 C CA . GLU A 1 140 ? 15.788 1.312 8.073 1.00 40.81 140 GLU A CA 1
ATOM 1090 C C . GLU A 1 140 ? 15.045 0.584 9.210 1.00 40.81 140 GLU A C 1
ATOM 1092 O O . GLU A 1 140 ? 14.926 1.150 10.291 1.00 40.81 140 GLU A O 1
ATOM 1097 N N . ASP A 1 141 ? 14.661 -0.685 9.032 1.00 38.84 141 ASP A N 1
ATOM 1098 C CA . ASP A 1 141 ? 14.168 -1.542 10.121 1.00 38.84 141 ASP A CA 1
ATOM 1099 C C . ASP A 1 141 ? 15.258 -2.539 10.562 1.00 38.84 141 ASP A C 1
ATOM 1101 O O . ASP A 1 141 ? 15.335 -3.680 10.091 1.00 38.84 141 ASP A O 1
ATOM 1105 N N . ARG A 1 142 ? 16.132 -2.095 11.474 1.00 36.28 142 ARG A N 1
ATOM 1106 C CA . ARG A 1 142 ? 16.937 -2.960 12.353 1.00 36.28 142 ARG A CA 1
ATOM 1107 C C . ARG A 1 142 ? 16.972 -2.417 13.771 1.00 36.28 142 ARG A C 1
ATOM 1109 O O . ARG A 1 142 ? 17.255 -1.211 13.925 1.00 36.28 142 ARG A O 1
#

Organism: Aspergillus calidoustus (NCBI:txid454130)

Foldseek 3Di:
DADAEEEEALVPQDPPPPRSVVVLVVVVVCCVVPVHHYHYDHPPDPVVCVSCVVPDDDDQFADLVNLLVVLVVLQVVAAPVSVVDPVNSVLLSVLQSLLPPRPSVSSVVLSVVQSPPRDPVSNVVSSVVSNVNSVVVVPPPD

pLDDT: mean 84.99, std 11.29, range [36.28, 93.75]

Radius of gyration: 20.86 Å; chains: 1; bounding box: 52×26×52 Å

Secondary structure (DSSP, 8-state):
-----EE--GGGS--GGGHHHHHHHHHHHHHHHHT---EE-----HHHHGGGTTS--------HHHHHHHHHHHHTTS-HHHHT-HHHHHHHHHHHHHH-SS-HHHHHHHHHHHHT--SHHHHHHHHHHHHHHHHHHTSS--

Sequence (142 aa):
MKTQPGLDALDECQTASSTRTKFIDELLSLQSRHDANILVTSRLINDVAERFQQATLLEIRANPEDVGVFLAANMANMPASVRRSEPLQDSIKTAILEAIDSMLLLARLYIEFLEDKMTPRAMRNALDELQRRAQGKLGEDR